Protein AF-A0AAC9Z951-F1 (afdb_monomer_lite)

Secondary structure (DSSP, 8-state):
-HHHHHHHHHHHHTTS------TT-BHHHHHT--HHHHHHHHHHHHHHSTT----TTTTTSSTTSBHHHHHHHHHHHHHHTTTS--

Radius of gyration: 12.59 Å; chains: 1; bounding box: 21×42×23 Å

Sequence (86 aa):
MIFKAIETALSEVTERQVSGLTPETELDKAFDLDSYMFVQFLLALEDQIEGLQFDPDAIGQQEFNRAASLVSHIEDRIGARQVEHV

Foldseek 3Di:
DLVVLLQVLLCVLLVHRGDDDDQAAQQCVVSVQDLVSQVSSQVSSCVVDPQDDDDPVCSPPSQVRGNNSVVVVRCCRVVVVVPVPD

pLDDT: mean 84.74, std 12.6, range [41.75, 95.69]

Structure (mmCIF, N/CA/C/O backbone):
data_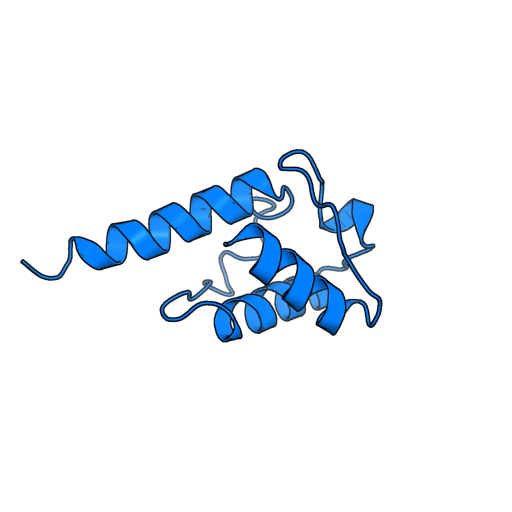AF-A0AAC9Z951-F1
#
_entry.id   AF-A0AAC9Z951-F1
#
loop_
_atom_site.group_PDB
_atom_site.id
_atom_site.type_symbol
_atom_site.label_atom_id
_atom_site.label_alt_id
_atom_site.label_comp_id
_atom_site.label_asym_id
_atom_site.label_entity_id
_atom_site.label_seq_id
_atom_site.pdbx_PDB_ins_code
_atom_site.Cartn_x
_atom_site.Cartn_y
_atom_site.Cartn_z
_atom_site.occupancy
_atom_site.B_iso_or_equiv
_atom_site.auth_seq_id
_atom_site.auth_comp_id
_atom_site.auth_asym_id
_atom_site.auth_atom_id
_atom_site.pdbx_PDB_model_num
ATOM 1 N N . MET A 1 1 ? -6.349 -4.496 -10.344 1.00 81.06 1 MET A N 1
ATOM 2 C CA . MET A 1 1 ? -5.071 -3.851 -10.729 1.00 81.06 1 MET A CA 1
ATOM 3 C C . MET A 1 1 ? -4.375 -3.450 -9.443 1.00 81.06 1 MET A C 1
ATOM 5 O O . MET A 1 1 ? -4.961 -2.664 -8.712 1.00 81.06 1 MET A O 1
ATOM 9 N N . ILE A 1 2 ? -3.198 -4.009 -9.147 1.00 89.62 2 ILE A N 1
ATOM 10 C CA . ILE A 1 2 ? -2.541 -3.896 -7.829 1.00 89.62 2 ILE A CA 1
ATOM 11 C C . ILE A 1 2 ? -2.300 -2.432 -7.436 1.00 89.62 2 ILE A C 1
ATOM 13 O O . ILE A 1 2 ? -2.654 -2.040 -6.332 1.00 89.62 2 ILE A O 1
ATOM 17 N N . PHE A 1 3 ? -1.845 -1.584 -8.366 1.00 92.00 3 PHE A N 1
ATOM 18 C CA . PHE A 1 3 ? -1.701 -0.141 -8.118 1.00 92.00 3 PHE A CA 1
ATOM 19 C C . PHE A 1 3 ? -2.984 0.528 -7.617 1.00 92.00 3 PHE A C 1
ATOM 21 O O . PHE A 1 3 ? -2.925 1.345 -6.711 1.00 92.00 3 PHE A O 1
ATOM 28 N N . LYS A 1 4 ? -4.150 0.142 -8.141 1.00 92.62 4 LYS A N 1
ATOM 29 C CA . LYS A 1 4 ? -5.427 0.720 -7.712 1.00 92.62 4 LYS A CA 1
ATOM 30 C C . LYS A 1 4 ? -5.821 0.277 -6.299 1.00 92.62 4 LYS A C 1
ATOM 32 O O . LYS A 1 4 ? -6.426 1.051 -5.565 1.00 92.62 4 LYS A O 1
ATOM 37 N N . ALA A 1 5 ? -5.472 -0.952 -5.918 1.00 93.94 5 ALA A N 1
ATOM 38 C CA . ALA A 1 5 ? -5.643 -1.427 -4.547 1.00 93.94 5 ALA A CA 1
ATOM 39 C C . ALA A 1 5 ? -4.704 -0.672 -3.591 1.00 93.94 5 ALA A C 1
ATOM 41 O O . ALA A 1 5 ? -5.152 -0.208 -2.550 1.00 93.94 5 ALA A O 1
ATOM 42 N N . ILE A 1 6 ? -3.449 -0.441 -4.000 1.00 93.81 6 ILE A N 1
ATOM 43 C CA . ILE A 1 6 ? -2.487 0.384 -3.253 1.00 93.81 6 ILE A CA 1
ATOM 44 C C . ILE A 1 6 ? -3.017 1.815 -3.073 1.00 93.81 6 ILE A C 1
ATOM 46 O O . ILE A 1 6 ? -3.020 2.327 -1.960 1.00 93.81 6 ILE A O 1
ATOM 50 N N . GLU A 1 7 ? -3.504 2.458 -4.139 1.00 95.19 7 GLU A N 1
ATOM 51 C CA . GLU A 1 7 ? -4.103 3.801 -4.068 1.00 95.19 7 GLU A CA 1
ATOM 52 C C . GLU A 1 7 ? -5.302 3.847 -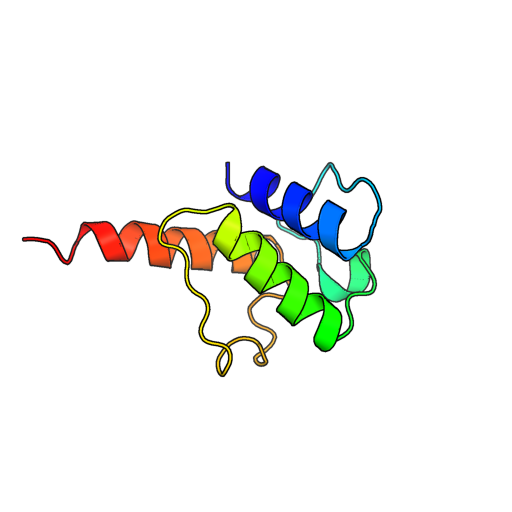3.117 1.00 95.19 7 GLU A C 1
ATOM 54 O O . GLU A 1 7 ? -5.453 4.808 -2.364 1.00 95.19 7 GLU A O 1
ATOM 59 N N . THR A 1 8 ? -6.138 2.807 -3.131 1.00 95.25 8 THR A N 1
ATOM 60 C CA . THR A 1 8 ? -7.313 2.704 -2.255 1.00 95.25 8 THR A CA 1
ATOM 61 C C . THR A 1 8 ? -6.881 2.580 -0.796 1.00 95.25 8 THR A C 1
ATOM 63 O O . THR A 1 8 ? -7.250 3.434 0.005 1.00 95.25 8 THR A O 1
ATOM 66 N N . ALA A 1 9 ? -6.008 1.623 -0.475 1.00 94.62 9 ALA A N 1
ATOM 67 C CA . ALA A 1 9 ? -5.510 1.407 0.883 1.00 94.62 9 ALA A CA 1
ATOM 68 C C . ALA A 1 9 ? -4.759 2.633 1.437 1.00 94.62 9 ALA A C 1
ATOM 70 O O . ALA A 1 9 ? -4.950 3.022 2.589 1.00 94.62 9 ALA A O 1
ATOM 71 N N . LEU A 1 10 ? -3.947 3.306 0.610 1.00 94.88 10 LEU A N 1
ATOM 72 C CA . LEU A 1 10 ? -3.320 4.572 0.999 1.00 94.88 10 LEU A CA 1
ATOM 73 C C . LEU A 1 10 ? -4.358 5.660 1.246 1.00 94.88 10 LEU A C 1
ATOM 75 O O . LEU A 1 10 ? -4.196 6.441 2.180 1.00 94.88 10 LEU A O 1
ATOM 79 N N . SER A 1 11 ? -5.409 5.728 0.428 1.00 95.69 11 SER A N 1
ATOM 80 C CA . SER A 1 11 ? -6.453 6.737 0.606 1.00 95.69 11 SER A CA 1
ATOM 81 C C . SER A 1 11 ? -7.208 6.563 1.921 1.00 95.69 11 SER A C 1
ATOM 83 O O . SER A 1 11 ? -7.570 7.553 2.554 1.00 95.69 11 SER A O 1
ATOM 85 N N . GLU A 1 12 ? -7.412 5.315 2.345 1.00 94.62 12 GLU A N 1
ATOM 86 C CA . GLU A 1 12 ? -8.041 4.980 3.622 1.00 94.62 12 GLU A CA 1
ATOM 87 C C . GLU A 1 12 ? -7.156 5.385 4.806 1.00 94.62 12 GLU A C 1
ATOM 89 O O . GLU A 1 12 ? -7.610 6.098 5.696 1.00 94.62 12 GLU A O 1
ATOM 94 N N . VAL A 1 13 ? -5.877 4.999 4.795 1.00 93.81 13 VAL A N 1
ATOM 95 C CA . VAL A 1 13 ? -4.964 5.253 5.926 1.00 93.81 13 VAL A CA 1
ATOM 96 C C . VAL A 1 13 ? -4.532 6.712 6.030 1.00 93.81 13 VAL A C 1
ATOM 98 O O . VAL A 1 13 ? -4.328 7.218 7.129 1.00 93.81 13 VAL A O 1
ATOM 101 N N . THR A 1 14 ? -4.384 7.399 4.899 1.00 93.38 14 THR A N 1
ATOM 102 C CA . THR A 1 14 ? -3.994 8.818 4.882 1.00 93.38 14 THR A CA 1
ATOM 103 C C . THR A 1 14 ? -5.189 9.767 4.979 1.00 93.38 14 THR A C 1
ATOM 105 O O . THR A 1 14 ? -4.994 10.982 4.976 1.00 93.38 14 THR A O 1
ATOM 108 N N . GLU A 1 15 ? -6.414 9.229 5.030 1.00 93.06 15 GLU A N 1
ATOM 109 C CA . GLU A 1 15 ? -7.676 9.982 5.069 1.00 93.06 15 GLU A CA 1
ATOM 110 C C . GLU A 1 15 ? -7.791 11.043 3.952 1.00 93.06 15 GLU A C 1
ATOM 112 O O . GLU A 1 15 ? -8.461 12.071 4.089 1.00 93.06 15 GLU A O 1
ATOM 117 N N . ARG A 1 16 ? -7.125 10.811 2.815 1.00 93.81 16 ARG A N 1
ATOM 118 C CA . ARG A 1 16 ? -7.110 11.709 1.653 1.00 93.81 16 ARG A CA 1
ATOM 119 C C . ARG A 1 16 ? -7.107 10.914 0.364 1.00 93.81 16 ARG A C 1
ATOM 121 O O . ARG A 1 16 ? -6.583 9.816 0.301 1.00 93.81 16 ARG A O 1
ATOM 128 N N . GLN A 1 17 ? -7.634 11.494 -0.707 1.00 93.38 17 GLN A N 1
ATOM 129 C CA . GLN A 1 17 ? -7.612 10.828 -2.003 1.00 93.38 17 GLN A CA 1
ATOM 130 C C . GLN A 1 17 ? -6.175 10.707 -2.537 1.00 93.38 17 GLN A C 1
ATOM 132 O O . GLN A 1 17 ? -5.506 11.716 -2.769 1.00 93.38 17 GLN A O 1
ATOM 137 N N . VAL A 1 18 ? -5.731 9.474 -2.776 1.00 93.75 18 VAL A N 1
ATOM 138 C CA . VAL A 1 18 ? -4.464 9.141 -3.435 1.00 93.75 18 VAL A CA 1
ATOM 139 C C . VAL A 1 18 ? -4.749 8.634 -4.846 1.00 93.75 18 VAL A C 1
ATOM 141 O O . VAL A 1 18 ? -5.643 7.818 -5.066 1.00 93.75 18 VAL A O 1
ATOM 144 N N . SER A 1 19 ? -4.027 9.154 -5.837 1.00 92.81 19 SER A N 1
ATOM 145 C CA . SER A 1 19 ? -4.163 8.755 -7.243 1.00 92.81 19 SER A CA 1
ATOM 146 C C . SER A 1 19 ? -2.906 9.114 -8.036 1.00 92.81 19 SER A C 1
ATOM 148 O O . SER A 1 19 ? -2.214 10.075 -7.702 1.00 92.81 19 SER A O 1
ATOM 150 N N . GLY A 1 20 ? -2.648 8.383 -9.118 1.00 89.62 20 GLY A N 1
ATOM 151 C CA . GLY A 1 20 ? -1.520 8.620 -10.015 1.00 89.62 20 GLY A CA 1
ATOM 152 C C . GLY A 1 20 ? -0.195 8.070 -9.493 1.00 89.62 20 GLY A C 1
ATOM 153 O O . GLY A 1 20 ? 0.850 8.654 -9.781 1.00 89.62 20 GLY A O 1
ATOM 154 N N . LEU A 1 21 ? -0.221 6.972 -8.729 1.00 92.25 21 LEU A N 1
ATOM 155 C CA . LEU A 1 21 ? 1.013 6.317 -8.289 1.00 92.25 21 LEU A CA 1
ATOM 156 C C . LEU A 1 21 ? 1.853 5.853 -9.478 1.00 92.25 21 LEU A C 1
ATOM 158 O O . LEU A 1 21 ? 1.352 5.257 -10.433 1.00 92.25 21 LEU A O 1
ATOM 162 N N . THR A 1 22 ? 3.160 6.073 -9.374 1.00 92.00 22 THR A N 1
ATOM 163 C CA . THR A 1 22 ? 4.148 5.529 -10.306 1.00 92.00 22 THR A CA 1
ATOM 164 C C . THR A 1 22 ? 4.956 4.425 -9.621 1.00 92.00 22 THR A C 1
ATOM 166 O O . THR A 1 22 ? 5.119 4.453 -8.400 1.00 92.00 22 THR A O 1
ATOM 169 N N . PRO A 1 23 ? 5.521 3.464 -10.372 1.00 90.88 23 PRO A N 1
ATOM 170 C CA . PRO A 1 23 ? 6.382 2.416 -9.810 1.00 90.88 23 PRO A CA 1
ATOM 171 C C . PRO A 1 23 ? 7.582 2.960 -9.016 1.00 90.88 23 PRO A C 1
ATOM 173 O O . PRO A 1 23 ? 8.061 2.314 -8.086 1.00 90.88 23 PRO A O 1
ATOM 176 N N . GLU A 1 24 ? 8.056 4.156 -9.358 1.00 92.75 24 GLU A N 1
ATOM 177 C CA . GLU A 1 24 ? 9.201 4.811 -8.719 1.00 92.75 24 GLU A CA 1
ATOM 178 C C . GLU A 1 24 ? 8.835 5.550 -7.423 1.00 92.75 24 GLU A C 1
ATOM 180 O O . GLU A 1 24 ? 9.726 6.029 -6.725 1.00 92.75 24 GLU A O 1
ATOM 185 N N . THR A 1 25 ? 7.543 5.648 -7.094 1.00 92.88 25 THR A N 1
ATOM 186 C CA . THR A 1 25 ? 7.073 6.363 -5.904 1.00 92.88 25 THR A CA 1
ATOM 187 C C . THR A 1 25 ? 7.572 5.673 -4.631 1.00 92.88 25 THR A C 1
ATOM 189 O O . THR A 1 25 ? 7.294 4.492 -4.408 1.00 92.88 25 THR A O 1
ATOM 192 N N . GLU A 1 26 ? 8.286 6.425 -3.788 1.00 91.94 26 GLU A N 1
ATOM 193 C CA . GLU A 1 26 ? 8.612 6.037 -2.411 1.00 91.94 26 GLU A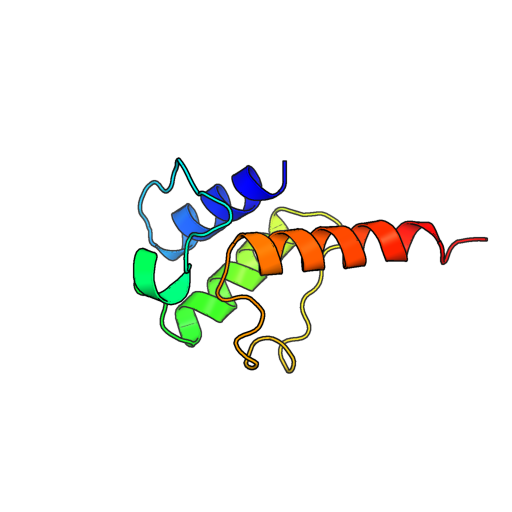 CA 1
ATOM 194 C C . GLU A 1 26 ? 7.407 6.353 -1.516 1.00 91.94 26 GLU A C 1
ATOM 196 O O . GLU A 1 26 ? 7.107 7.518 -1.263 1.00 91.94 26 GLU A O 1
ATOM 201 N N . LEU A 1 27 ? 6.681 5.320 -1.093 1.00 91.19 27 LEU A N 1
ATOM 202 C CA . LEU A 1 27 ? 5.406 5.404 -0.385 1.00 91.19 27 LEU A CA 1
ATOM 203 C C . LEU A 1 27 ? 5.543 6.102 0.971 1.00 91.19 27 LEU A C 1
ATOM 205 O O . LEU A 1 27 ? 4.743 6.981 1.282 1.00 91.19 27 LEU A O 1
ATOM 209 N N . ASP A 1 28 ? 6.573 5.760 1.746 1.00 89.44 28 ASP A N 1
ATOM 210 C CA . ASP A 1 28 ? 6.809 6.357 3.060 1.00 89.44 28 ASP A CA 1
ATOM 211 C C . ASP A 1 28 ? 7.037 7.868 2.954 1.00 89.44 28 ASP A C 1
ATOM 213 O O . ASP A 1 28 ? 6.353 8.647 3.614 1.00 89.44 28 ASP A O 1
ATOM 217 N N . LYS A 1 29 ? 7.908 8.303 2.036 1.00 89.94 29 LYS A N 1
ATOM 218 C CA . LYS A 1 29 ? 8.229 9.726 1.865 1.00 89.94 29 LYS A CA 1
ATOM 219 C C . LYS A 1 29 ? 7.131 10.510 1.166 1.00 89.94 29 LYS A C 1
ATOM 221 O O . LYS A 1 29 ? 6.900 11.667 1.498 1.00 89.94 29 LYS A O 1
ATOM 226 N N . ALA A 1 30 ? 6.486 9.924 0.158 1.00 92.19 30 ALA A N 1
ATOM 227 C CA . ALA A 1 30 ? 5.460 10.618 -0.614 1.00 92.19 30 ALA A CA 1
ATOM 228 C C . ALA A 1 30 ? 4.178 10.833 0.202 1.00 92.19 30 ALA A C 1
ATOM 230 O O . ALA A 1 30 ? 3.477 11.832 0.003 1.00 92.19 30 ALA A O 1
ATOM 231 N N . PHE A 1 31 ? 3.872 9.904 1.112 1.00 92.06 31 PHE A N 1
ATOM 232 C CA . PHE A 1 31 ? 2.641 9.931 1.895 1.00 92.06 31 PHE A CA 1
ATOM 233 C C . PHE A 1 31 ? 2.834 10.190 3.388 1.00 92.06 31 PHE A C 1
ATOM 235 O O . PHE A 1 31 ? 1.830 10.211 4.091 1.00 92.06 31 PHE A O 1
ATOM 242 N N . ASP A 1 32 ? 4.066 10.471 3.823 1.00 90.44 32 ASP A N 1
ATOM 243 C CA . ASP A 1 32 ? 4.430 10.714 5.227 1.00 90.44 32 ASP A CA 1
ATOM 244 C C . ASP A 1 32 ? 3.989 9.541 6.124 1.00 90.44 32 ASP A C 1
ATOM 246 O O . ASP A 1 32 ? 3.343 9.712 7.153 1.00 90.44 32 ASP A O 1
ATOM 250 N N . LEU A 1 33 ? 4.263 8.310 5.672 1.00 90.00 33 LEU A N 1
ATOM 251 C CA . LEU A 1 33 ? 3.864 7.104 6.397 1.00 90.00 33 LEU A CA 1
ATOM 252 C C . LEU A 1 33 ? 4.909 6.775 7.460 1.00 90.00 33 LEU A C 1
ATOM 254 O O . LEU A 1 33 ? 5.972 6.231 7.159 1.00 90.00 33 LEU A O 1
ATOM 258 N N . ASP A 1 34 ? 4.575 7.033 8.719 1.00 88.75 34 ASP A N 1
ATOM 259 C CA . ASP A 1 34 ? 5.314 6.476 9.849 1.00 88.75 34 ASP A CA 1
ATOM 260 C C . ASP A 1 34 ? 5.174 4.947 9.914 1.00 88.75 34 ASP A C 1
ATOM 262 O O . ASP A 1 34 ? 4.225 4.368 9.381 1.00 88.75 34 ASP A O 1
ATOM 266 N N . SER A 1 35 ? 6.058 4.273 10.659 1.00 86.19 35 SER A N 1
ATOM 267 C CA . SER A 1 35 ? 6.053 2.805 10.799 1.00 86.19 35 SER A CA 1
ATOM 268 C C . SER A 1 35 ? 4.688 2.231 11.194 1.00 86.19 35 SER A C 1
ATOM 270 O O . SER A 1 35 ? 4.308 1.160 10.730 1.00 86.19 35 SER A O 1
ATOM 272 N N . TYR A 1 36 ? 3.934 2.942 12.037 1.00 87.88 36 TYR A N 1
ATOM 273 C CA . TYR A 1 36 ? 2.584 2.530 12.419 1.00 87.88 36 TYR A CA 1
ATOM 274 C C . TYR A 1 36 ? 1.596 2.637 11.249 1.00 87.88 36 TYR A C 1
ATOM 276 O O . TYR A 1 36 ? 0.885 1.676 10.958 1.00 87.88 36 TYR A O 1
ATOM 284 N N . MET A 1 37 ? 1.578 3.776 10.548 1.00 90.62 37 MET A N 1
ATOM 285 C CA . MET A 1 37 ? 0.707 3.989 9.387 1.00 90.62 37 MET A CA 1
ATOM 286 C C . MET A 1 37 ? 1.049 3.029 8.251 1.00 90.62 37 MET A C 1
ATOM 288 O O . MET A 1 37 ? 0.152 2.525 7.586 1.00 90.62 37 MET A O 1
ATOM 292 N N . PHE A 1 38 ? 2.329 2.718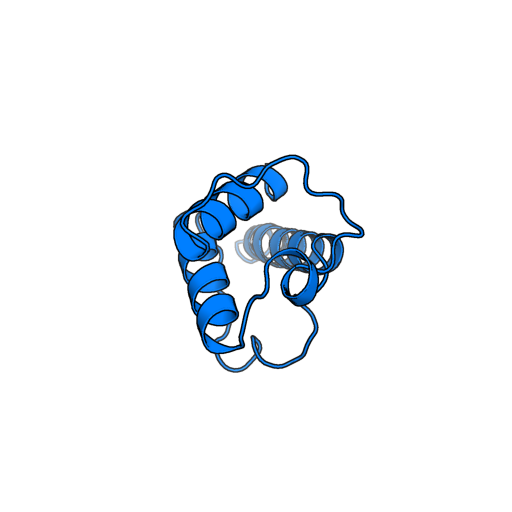 8.066 1.00 90.00 38 PHE A N 1
ATOM 293 C CA . PHE A 1 38 ? 2.779 1.776 7.053 1.00 90.00 38 PHE A CA 1
ATOM 294 C C . PHE A 1 38 ? 2.236 0.362 7.299 1.00 90.00 38 PHE A C 1
ATOM 296 O O . PHE A 1 38 ? 1.723 -0.273 6.381 1.00 90.00 38 PHE A O 1
ATOM 303 N N . VAL A 1 39 ? 2.261 -0.110 8.551 1.00 89.00 39 VAL A N 1
ATOM 304 C CA . VAL A 1 39 ? 1.642 -1.393 8.925 1.00 89.00 39 VAL A CA 1
ATOM 305 C C . VAL A 1 39 ? 0.133 -1.361 8.676 1.00 89.00 39 VAL A C 1
ATOM 307 O O . VAL A 1 39 ? -0.401 -2.298 8.092 1.00 89.00 39 VAL A O 1
ATOM 310 N N . GLN A 1 40 ? -0.561 -0.285 9.068 1.00 90.81 40 GLN A N 1
ATOM 311 C CA . GLN A 1 40 ? -2.001 -0.146 8.801 1.00 90.81 40 GLN A CA 1
ATOM 312 C C . GLN A 1 40 ? -2.312 -0.150 7.301 1.00 90.81 40 GLN A C 1
ATOM 314 O O . GLN A 1 40 ? -3.289 -0.762 6.882 1.00 90.81 40 GLN A O 1
ATOM 319 N N . PHE A 1 41 ? -1.463 0.482 6.491 1.00 92.31 41 PHE A N 1
ATOM 320 C CA . PHE A 1 41 ? -1.584 0.488 5.036 1.00 92.31 41 PHE A CA 1
ATOM 321 C C . PHE A 1 41 ? -1.480 -0.923 4.456 1.00 92.31 41 PHE A C 1
ATOM 323 O O . PHE A 1 41 ? -2.299 -1.293 3.618 1.00 92.31 41 PHE A O 1
ATOM 330 N N . LEU A 1 42 ? -0.523 -1.728 4.919 1.00 91.31 42 LEU A N 1
ATOM 331 C CA . LEU A 1 42 ? -0.384 -3.102 4.445 1.00 91.31 42 LEU A CA 1
ATOM 332 C C . LEU A 1 42 ? -1.566 -3.979 4.860 1.00 91.31 42 LEU A C 1
ATOM 334 O O . LEU A 1 42 ? -2.074 -4.714 4.023 1.00 91.31 42 LEU A O 1
ATOM 338 N N . LEU A 1 43 ? -2.058 -3.847 6.094 1.00 89.88 43 LEU A N 1
ATOM 339 C CA . LEU A 1 43 ? -3.257 -4.561 6.550 1.00 89.88 43 LEU A CA 1
ATOM 340 C C . LEU A 1 43 ? -4.506 -4.159 5.749 1.00 89.88 43 LEU A C 1
ATOM 342 O O . LEU A 1 43 ? -5.294 -5.013 5.357 1.00 89.88 43 LEU A O 1
ATOM 346 N N . ALA A 1 44 ? -4.675 -2.866 5.454 1.00 92.75 44 ALA A N 1
ATOM 347 C CA . ALA A 1 44 ? -5.753 -2.401 4.583 1.00 92.75 44 ALA A CA 1
ATOM 348 C C . ALA A 1 44 ? -5.607 -2.974 3.164 1.00 92.75 44 ALA A C 1
ATOM 350 O O . ALA A 1 44 ? -6.590 -3.352 2.537 1.00 92.75 44 ALA A O 1
ATOM 351 N N . LEU A 1 45 ? -4.379 -3.091 2.655 1.00 92.50 45 LEU A N 1
ATOM 352 C CA . LEU A 1 45 ? -4.114 -3.662 1.339 1.00 92.50 45 LEU A CA 1
ATOM 353 C C . LEU A 1 45 ? -4.398 -5.172 1.263 1.00 92.50 45 LEU A C 1
ATOM 355 O O . LEU A 1 45 ? -4.842 -5.637 0.213 1.00 92.50 45 LEU A O 1
ATOM 359 N N . GLU A 1 46 ? -4.171 -5.928 2.342 1.00 91.62 46 GLU A N 1
ATOM 360 C CA . GLU A 1 46 ? -4.570 -7.344 2.444 1.00 91.62 46 GLU A CA 1
ATOM 361 C C . GLU A 1 46 ? -6.076 -7.518 2.271 1.00 91.62 46 GLU A C 1
ATOM 363 O O . GLU A 1 46 ? -6.508 -8.402 1.536 1.00 91.62 46 GLU A O 1
ATOM 368 N N . ASP A 1 47 ? -6.874 -6.647 2.893 1.00 90.56 47 ASP A N 1
ATOM 369 C CA . ASP A 1 47 ? -8.337 -6.690 2.785 1.00 90.56 47 ASP A CA 1
ATOM 370 C C . ASP A 1 47 ? -8.813 -6.451 1.339 1.00 90.56 47 ASP A C 1
ATOM 372 O O . ASP A 1 47 ? -9.785 -7.048 0.877 1.00 90.56 47 ASP A O 1
ATOM 376 N N . GLN A 1 48 ? -8.072 -5.643 0.572 1.00 90.81 48 GLN A N 1
ATOM 377 C CA . GLN A 1 48 ? -8.388 -5.335 -0.827 1.00 90.81 48 GLN A CA 1
ATOM 378 C C . GLN A 1 48 ? -7.993 -6.449 -1.813 1.00 90.81 48 GLN A C 1
ATOM 380 O O . GLN A 1 48 ? -8.443 -6.437 -2.966 1.00 90.81 48 GLN A O 1
ATOM 385 N N . ILE A 1 49 ? -7.110 -7.375 -1.424 1.00 89.94 49 ILE A N 1
ATOM 386 C CA . ILE A 1 49 ? -6.527 -8.373 -2.326 1.00 89.94 49 ILE A CA 1
ATOM 387 C C . ILE A 1 49 ? -6.698 -9.772 -1.734 1.00 89.94 49 ILE A C 1
ATOM 389 O O . ILE A 1 49 ? -5.932 -10.216 -0.883 1.00 89.94 49 ILE A O 1
ATOM 393 N N . GLU A 1 50 ? -7.670 -10.517 -2.262 1.00 86.31 50 GLU A N 1
ATOM 394 C CA . GLU A 1 50 ? -7.935 -11.885 -1.817 1.00 86.31 50 GLU A CA 1
ATOM 395 C C . GLU A 1 50 ? -6.689 -12.778 -1.909 1.00 86.31 50 GLU A C 1
ATOM 397 O O . GLU A 1 50 ? -6.078 -12.947 -2.967 1.00 86.31 50 GLU A O 1
ATOM 402 N N . GLY A 1 51 ? -6.336 -13.394 -0.780 1.00 83.62 51 GLY A N 1
ATOM 403 C CA . GLY A 1 51 ? -5.216 -14.324 -0.680 1.00 83.62 51 GLY A CA 1
ATOM 404 C C . GLY A 1 51 ? -3.852 -13.674 -0.447 1.00 83.62 51 GLY A C 1
ATOM 405 O O . GLY A 1 51 ? -2.883 -14.424 -0.293 1.00 83.62 51 GLY A O 1
ATOM 406 N N . LEU A 1 52 ? -3.781 -12.339 -0.379 1.00 87.50 52 LEU A N 1
ATOM 407 C CA . LEU A 1 52 ? -2.606 -11.603 0.073 1.00 87.50 52 LEU A CA 1
ATOM 408 C C . LEU A 1 52 ? -2.520 -11.637 1.602 1.00 87.50 52 LEU A C 1
ATOM 410 O O . LEU A 1 52 ? -3.495 -11.375 2.297 1.00 87.50 52 LEU A O 1
ATOM 414 N N . GLN A 1 53 ? -1.338 -11.968 2.109 1.00 85.81 53 GLN A N 1
ATOM 415 C CA . GLN A 1 53 ? -1.022 -11.917 3.529 1.00 85.81 53 GLN A CA 1
ATOM 416 C C . GLN A 1 53 ? 0.442 -11.501 3.664 1.00 85.81 53 GLN A C 1
ATOM 418 O O . GLN A 1 53 ? 1.334 -12.136 3.096 1.00 85.81 53 GLN A O 1
ATOM 423 N N . PHE A 1 54 ? 0.680 -10.415 4.380 1.00 84.19 54 PHE A N 1
ATOM 424 C CA . PHE A 1 54 ? 1.990 -9.935 4.760 1.00 84.19 54 PHE A CA 1
ATOM 425 C C . PHE A 1 54 ? 2.365 -10.512 6.123 1.00 84.19 54 PHE A C 1
ATOM 427 O O . PHE A 1 54 ? 1.569 -10.580 7.059 1.00 84.19 54 PHE A O 1
ATOM 434 N N . ASP A 1 55 ? 3.624 -10.919 6.242 1.00 78.25 55 ASP A N 1
ATOM 435 C CA . ASP A 1 55 ? 4.194 -11.310 7.522 1.00 78.25 55 ASP A CA 1
ATOM 436 C C . ASP A 1 55 ? 4.519 -10.045 8.335 1.00 78.25 55 ASP A C 1
ATOM 438 O O . ASP A 1 55 ? 5.381 -9.270 7.911 1.00 78.25 55 ASP A O 1
ATOM 442 N N . PRO A 1 56 ? 3.906 -9.822 9.513 1.00 70.44 56 PRO A N 1
ATOM 443 C CA . PRO A 1 56 ? 4.162 -8.632 10.332 1.00 70.44 56 PRO A CA 1
ATOM 444 C C . PRO A 1 56 ? 5.634 -8.484 10.742 1.00 70.44 56 PRO A C 1
ATOM 446 O O . PRO A 1 56 ? 6.122 -7.364 10.872 1.00 70.44 56 PRO A O 1
ATOM 449 N N . ASP A 1 57 ? 6.363 -9.596 10.861 1.00 72.44 57 ASP A N 1
ATOM 450 C CA . ASP A 1 57 ? 7.811 -9.618 11.107 1.00 72.44 57 ASP A CA 1
ATOM 451 C C . ASP A 1 57 ? 8.644 -9.182 9.881 1.00 72.44 57 ASP A C 1
ATOM 453 O O . ASP A 1 57 ? 9.751 -8.661 10.027 1.00 72.44 57 ASP A O 1
ATOM 457 N N . ALA A 1 58 ? 8.123 -9.354 8.661 1.00 67.81 58 ALA A N 1
ATOM 458 C CA . ALA A 1 58 ? 8.798 -8.964 7.420 1.00 67.81 58 ALA A CA 1
ATOM 459 C C . ALA A 1 58 ? 8.558 -7.489 7.048 1.00 67.81 58 ALA A C 1
ATOM 461 O O . ALA A 1 58 ? 9.379 -6.877 6.363 1.00 67.81 58 ALA A O 1
ATOM 462 N N . ILE A 1 59 ? 7.468 -6.889 7.539 1.00 68.38 59 ILE A N 1
ATOM 463 C CA . ILE A 1 59 ? 7.034 -5.521 7.206 1.00 68.38 59 ILE A CA 1
ATOM 464 C C . ILE A 1 59 ? 8.071 -4.443 7.591 1.00 68.38 59 ILE A C 1
ATOM 466 O O . ILE A 1 59 ? 8.125 -3.380 6.974 1.00 68.38 59 ILE A O 1
ATOM 470 N N . GLY A 1 60 ? 8.957 -4.714 8.553 1.00 60.34 60 GLY A N 1
ATOM 471 C CA . GLY A 1 60 ? 9.974 -3.759 9.011 1.00 60.34 60 GLY A CA 1
ATOM 472 C C . GLY A 1 60 ? 11.204 -3.583 8.106 1.00 60.34 60 GLY A C 1
ATOM 473 O O . GLY A 1 60 ? 12.027 -2.709 8.379 1.00 60.34 60 GLY A O 1
ATOM 474 N N . GLN A 1 61 ? 11.375 -4.386 7.050 1.00 59.06 61 GLN A N 1
ATOM 475 C CA . GLN A 1 61 ? 12.664 -4.511 6.347 1.00 59.06 61 GLN A CA 1
ATOM 476 C C . GLN A 1 61 ? 12.842 -3.612 5.111 1.00 59.06 61 GLN A C 1
ATOM 478 O O . GLN A 1 61 ? 13.514 -4.010 4.168 1.00 59.06 61 GLN A O 1
ATOM 483 N N . GLN A 1 62 ? 12.276 -2.395 5.084 1.00 62.66 62 GLN A N 1
ATOM 484 C CA . GLN A 1 62 ? 12.429 -1.390 3.998 1.00 62.66 62 GLN A CA 1
ATOM 485 C C . GLN A 1 62 ? 11.980 -1.836 2.585 1.00 62.66 62 GLN A C 1
ATOM 487 O O . GLN A 1 62 ? 11.890 -1.008 1.677 1.00 62.66 62 GLN A O 1
ATOM 492 N N . GLU A 1 63 ? 11.683 -3.119 2.381 1.00 71.69 63 GLU A N 1
ATOM 493 C CA . GLU A 1 63 ? 11.517 -3.739 1.067 1.00 71.69 63 GLU A CA 1
ATOM 494 C C . GLU A 1 63 ? 10.260 -3.239 0.343 1.00 71.69 63 GLU A C 1
ATOM 496 O O . GLU A 1 63 ? 10.227 -3.158 -0.884 1.00 71.69 63 GLU A O 1
ATOM 501 N N . PHE A 1 64 ? 9.263 -2.786 1.105 1.00 84.00 64 PHE A N 1
ATOM 502 C CA . PHE A 1 64 ? 7.968 -2.326 0.603 1.00 84.00 64 PHE A CA 1
ATOM 503 C C . PHE A 1 64 ? 7.870 -0.816 0.375 1.00 84.00 64 PHE A C 1
ATOM 505 O O . PHE A 1 64 ? 6.826 -0.336 -0.058 1.00 84.00 64 PHE A O 1
ATOM 512 N N . ASN A 1 65 ? 8.934 -0.052 0.638 1.00 86.38 65 ASN A N 1
ATO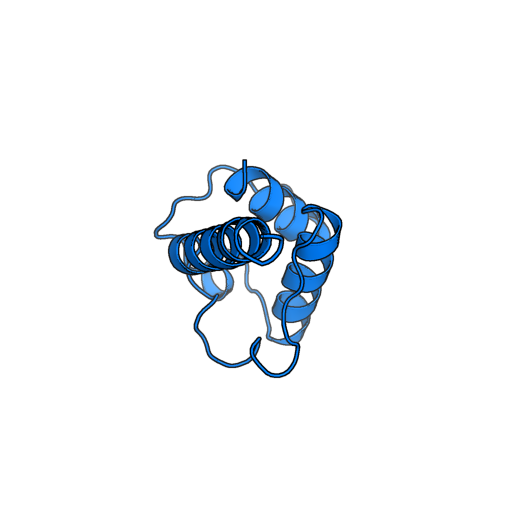M 513 C CA . ASN A 1 65 ? 8.872 1.409 0.542 1.00 86.38 65 ASN A CA 1
ATOM 514 C C . ASN A 1 65 ? 8.655 1.905 -0.891 1.00 86.38 65 ASN A C 1
ATOM 516 O O . ASN A 1 65 ? 8.077 2.967 -1.088 1.00 86.38 65 ASN A O 1
ATOM 520 N N . ARG A 1 66 ? 9.080 1.158 -1.917 1.00 91.62 66 ARG A N 1
ATOM 521 C CA . ARG A 1 66 ? 8.803 1.515 -3.317 1.00 91.62 66 ARG A CA 1
ATOM 522 C C . ARG A 1 66 ? 7.564 0.806 -3.829 1.00 91.62 66 ARG A C 1
ATOM 524 O O . ARG A 1 66 ? 7.450 -0.412 -3.698 1.00 91.62 66 ARG A O 1
ATOM 531 N N . ALA A 1 67 ? 6.712 1.549 -4.532 1.00 92.12 67 ALA A N 1
ATOM 532 C CA . ALA A 1 67 ? 5.504 1.000 -5.138 1.00 92.12 67 ALA A CA 1
ATOM 533 C C . ALA A 1 67 ? 5.804 -0.187 -6.074 1.00 92.12 67 ALA A C 1
ATOM 535 O O . ALA A 1 67 ? 5.107 -1.194 -6.012 1.00 92.12 67 ALA A O 1
ATOM 536 N N . ALA A 1 68 ? 6.869 -0.124 -6.885 1.00 91.44 68 ALA A N 1
ATOM 537 C CA . ALA A 1 68 ? 7.285 -1.252 -7.726 1.00 91.44 68 ALA A CA 1
ATOM 538 C C . ALA A 1 68 ? 7.653 -2.505 -6.920 1.00 91.44 68 ALA A C 1
ATOM 540 O O . ALA A 1 68 ? 7.243 -3.600 -7.290 1.00 91.44 68 ALA A O 1
ATOM 541 N N . SER A 1 69 ? 8.407 -2.356 -5.827 1.00 89.69 69 SER A N 1
ATOM 542 C CA . SER A 1 69 ? 8.807 -3.489 -4.986 1.00 89.69 69 SER A CA 1
ATOM 543 C C . SER A 1 69 ? 7.596 -4.148 -4.335 1.00 89.69 69 SER A C 1
ATOM 545 O O . SER A 1 69 ? 7.484 -5.372 -4.337 1.00 89.69 69 SER A O 1
ATOM 547 N N . LEU A 1 70 ? 6.657 -3.335 -3.842 1.00 90.19 70 LEU A N 1
ATOM 548 C CA . LEU A 1 70 ? 5.412 -3.825 -3.266 1.00 90.19 70 LEU A CA 1
ATOM 549 C C . LEU A 1 70 ? 4.568 -4.574 -4.303 1.00 90.19 70 LEU A C 1
ATOM 551 O O . LEU A 1 70 ? 4.090 -5.669 -4.023 1.00 90.19 70 LEU A O 1
ATOM 555 N N . VAL A 1 71 ? 4.425 -4.022 -5.512 1.00 91.12 71 VAL A N 1
ATOM 556 C CA . VAL A 1 71 ? 3.705 -4.685 -6.608 1.00 91.12 71 VAL A CA 1
ATOM 557 C C . VAL A 1 71 ? 4.354 -6.022 -6.951 1.00 91.12 71 VAL A C 1
ATOM 559 O O . VAL A 1 71 ? 3.656 -7.030 -6.927 1.00 91.12 71 VAL A O 1
ATOM 562 N N . SER A 1 72 ? 5.671 -6.055 -7.170 1.00 89.75 72 SER A N 1
ATOM 563 C CA . SER A 1 72 ? 6.392 -7.296 -7.473 1.00 89.75 72 SER A CA 1
ATOM 564 C C . SER A 1 72 ? 6.215 -8.351 -6.383 1.00 89.75 72 SER A C 1
ATOM 566 O O . SER A 1 72 ? 6.007 -9.520 -6.693 1.00 89.75 72 SER A O 1
ATOM 568 N N . HIS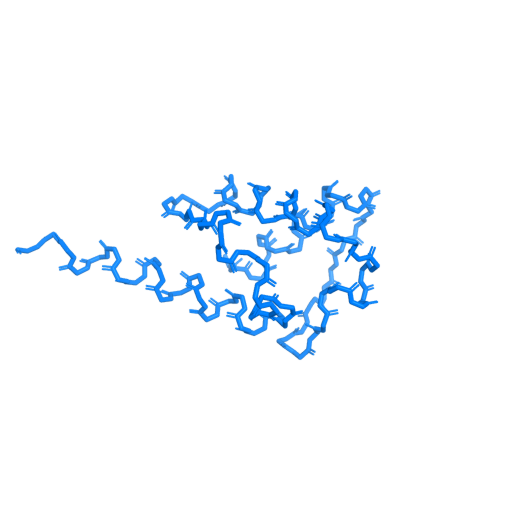 A 1 73 ? 6.259 -7.961 -5.107 1.00 87.31 73 HIS A N 1
ATOM 569 C CA . HIS A 1 73 ? 6.062 -8.903 -4.007 1.00 87.31 73 HIS A CA 1
ATOM 570 C C . HIS A 1 73 ? 4.617 -9.429 -3.954 1.00 87.31 73 HIS A C 1
ATOM 572 O O . HIS A 1 73 ? 4.392 -10.602 -3.667 1.00 87.31 73 HIS A O 1
ATOM 578 N N . ILE A 1 74 ? 3.619 -8.589 -4.237 1.00 88.69 74 ILE A N 1
ATOM 579 C CA . ILE A 1 74 ? 2.217 -9.023 -4.318 1.00 88.69 74 ILE A CA 1
ATOM 580 C C . ILE A 1 74 ? 2.026 -9.987 -5.496 1.00 88.69 74 ILE A C 1
ATOM 582 O O . ILE A 1 74 ? 1.383 -11.023 -5.340 1.00 88.69 74 ILE A O 1
ATOM 586 N N . GLU A 1 75 ? 2.607 -9.682 -6.657 1.00 88.62 75 GLU A N 1
ATOM 587 C CA . GLU A 1 75 ? 2.559 -10.551 -7.836 1.00 88.62 75 GLU A CA 1
ATOM 588 C C . GLU A 1 75 ? 3.223 -11.905 -7.578 1.00 88.62 75 GLU A C 1
ATOM 590 O O . GLU A 1 75 ? 2.641 -12.933 -7.921 1.00 88.62 75 GLU A O 1
ATOM 595 N N . ASP A 1 76 ? 4.387 -11.920 -6.924 1.00 85.69 76 ASP A N 1
ATOM 596 C CA . ASP A 1 76 ? 5.076 -13.151 -6.535 1.00 85.69 76 ASP A CA 1
ATOM 597 C C . ASP A 1 76 ? 4.222 -13.992 -5.580 1.00 85.69 76 ASP A C 1
ATOM 599 O O . ASP A 1 76 ? 3.999 -15.171 -5.835 1.00 85.69 76 ASP A O 1
ATOM 603 N N . ARG A 1 77 ? 3.636 -13.387 -4.538 1.00 82.31 77 ARG A N 1
ATOM 604 C CA . ARG A 1 77 ? 2.802 -14.111 -3.561 1.00 82.31 77 ARG A CA 1
ATOM 605 C C . ARG A 1 77 ? 1.521 -14.674 -4.174 1.00 82.31 77 ARG A C 1
ATOM 607 O O . ARG A 1 77 ? 1.159 -15.818 -3.898 1.00 82.31 77 ARG A O 1
ATOM 614 N N . ILE A 1 78 ? 0.835 -13.896 -5.010 1.00 81.94 78 ILE A N 1
ATOM 615 C CA . ILE A 1 78 ? -0.386 -14.353 -5.688 1.00 81.94 78 ILE A CA 1
ATOM 616 C C . ILE A 1 78 ? -0.044 -15.422 -6.736 1.00 81.94 78 ILE A C 1
ATOM 618 O O . ILE A 1 78 ? -0.751 -16.425 -6.840 1.00 81.94 78 ILE A O 1
ATOM 622 N N . GLY A 1 79 ? 1.048 -15.241 -7.483 1.00 72.19 79 GLY A N 1
ATOM 623 C CA . GLY A 1 79 ? 1.515 -16.187 -8.497 1.00 72.19 79 GLY A CA 1
ATOM 624 C C . GLY A 1 79 ? 2.022 -17.504 -7.902 1.00 72.19 79 GLY A C 1
ATOM 625 O O . GLY A 1 79 ? 1.669 -18.577 -8.394 1.00 72.19 79 GLY A O 1
ATOM 626 N N . ALA A 1 80 ? 2.779 -17.444 -6.805 1.00 61.91 80 ALA A N 1
ATOM 627 C CA . ALA A 1 80 ? 3.282 -18.608 -6.076 1.00 61.91 80 ALA A CA 1
ATOM 628 C C . ALA A 1 80 ? 2.139 -19.459 -5.504 1.00 61.91 80 ALA A C 1
ATOM 630 O O . ALA A 1 80 ? 2.188 -20.687 -5.547 1.00 61.91 80 ALA A O 1
ATOM 631 N N . ARG A 1 81 ? 1.041 -18.834 -5.067 1.00 57.28 81 ARG A N 1
ATOM 632 C CA . ARG A 1 81 ? -0.114 -19.570 -4.539 1.00 57.28 81 ARG A CA 1
ATOM 633 C C . ARG A 1 81 ? -0.869 -20.383 -5.598 1.00 57.28 81 ARG A C 1
ATOM 635 O O . ARG A 1 81 ? -1.609 -21.299 -5.242 1.00 57.28 81 ARG A O 1
ATOM 642 N N . GLN A 1 82 ? -0.681 -20.101 -6.891 1.00 53.69 82 GLN A N 1
ATOM 643 C CA . GLN A 1 82 ? -1.279 -20.902 -7.967 1.00 53.69 82 GLN A CA 1
ATOM 644 C C . GLN A 1 82 ? -0.513 -22.201 -8.263 1.00 53.69 82 GLN A C 1
ATOM 646 O O . GLN A 1 82 ? -1.099 -23.104 -8.859 1.00 53.69 82 GLN A O 1
ATOM 651 N N . VAL A 1 83 ? 0.757 -22.328 -7.853 1.00 53.81 83 VAL A N 1
ATOM 652 C CA . VAL A 1 83 ? 1.574 -23.523 -8.147 1.00 53.81 83 VAL A CA 1
ATOM 653 C C . VAL A 1 83 ? 1.547 -24.587 -7.047 1.00 53.81 83 VAL A C 1
ATOM 655 O O . VAL A 1 83 ? 1.904 -25.729 -7.314 1.00 53.81 83 VAL A O 1
ATOM 658 N N . GLU A 1 84 ? 1.066 -24.270 -5.842 1.00 51.94 84 GLU A N 1
ATOM 659 C CA . GLU A 1 84 ? 1.028 -25.212 -4.705 1.00 51.94 84 GLU A CA 1
ATOM 660 C C . GLU A 1 84 ? -0.206 -26.144 -4.685 1.00 51.94 84 GLU A C 1
ATOM 662 O O . GLU A 1 84 ? -0.427 -26.872 -3.720 1.00 51.94 84 GLU A O 1
ATOM 667 N N . HIS A 1 85 ? -1.010 -26.155 -5.754 1.00 45.66 85 HIS A N 1
ATOM 668 C CA . HIS A 1 85 ? -2.183 -27.029 -5.919 1.00 45.66 85 HIS A CA 1
ATOM 669 C C . HIS A 1 85 ? -2.036 -27.981 -7.128 1.00 45.66 85 HIS A C 1
ATOM 671 O O . HIS A 1 85 ? -2.927 -28.063 -7.976 1.00 45.66 85 HIS A O 1
ATOM 677 N N . VAL A 1 86 ? -0.914 -28.707 -7.219 1.00 41.75 86 VAL A N 1
ATOM 678 C CA . VAL A 1 86 ? -0.717 -29.852 -8.138 1.00 41.75 86 VAL A CA 1
ATOM 679 C C . VAL A 1 86 ? -0.125 -31.042 -7.399 1.00 41.75 86 VAL A C 1
ATOM 681 O O . VAL A 1 86 ? 0.890 -30.853 -6.695 1.00 41.75 86 VAL A O 1
#

InterPro domains:
  IPR009081 Phosphopantetheine binding ACP domain [PF00550] (5-74)
  IPR009081 Phosphopantetheine binding ACP domain [PS50075] (1-78)
  IPR036736 ACP-like superfamily [G3DSA:1.10.1200.10] (2-78)
  IPR036736 ACP-like superfamily [SSF47336] (2-80)

Organism: NCBI:txid60890